Protein AF-A0A0A2KUN8-F1 (afdb_monomer_lite)

pLDDT: mean 85.99, std 13.1, range [34.59, 96.88]

Foldseek 3Di:
DDDDDDDPDDPVVVVVDDDDDLVCQLVVCVVPDPLCPDDCVSPGNDPDDPPDDDDDDPVVCVQQVHDPVRHDDDDDWDWDQDPQRKIWIFDFDDDPNHTGTHTRHIDHPDD

Structure (mmCIF, N/CA/C/O backbone):
data_AF-A0A0A2KUN8-F1
#
_entry.id   AF-A0A0A2KUN8-F1
#
loop_
_atom_site.group_PDB
_atom_site.id
_atom_site.type_symbol
_atom_site.label_atom_id
_atom_site.label_alt_id
_atom_site.label_comp_id
_atom_site.label_asym_id
_atom_site.label_entity_id
_atom_site.label_seq_id
_atom_site.pdbx_PDB_ins_code
_atom_site.Cartn_x
_atom_site.Cartn_y
_atom_site.Cartn_z
_atom_site.occupancy
_atom_site.B_iso_or_equiv
_atom_site.auth_seq_id
_atom_site.auth_comp_id
_atom_site.auth_asym_id
_atom_site.auth_atom_id
_atom_site.pdbx_PDB_model_num
ATOM 1 N N . MET A 1 1 ? -25.508 12.271 16.872 1.00 34.59 1 MET A N 1
ATOM 2 C CA . MET A 1 1 ? -25.421 12.906 15.539 1.00 34.59 1 MET A CA 1
ATOM 3 C C . MET A 1 1 ? -24.820 14.304 15.698 1.00 34.59 1 MET A C 1
ATOM 5 O O . MET A 1 1 ? -25.551 15.251 15.966 1.00 34.59 1 MET A O 1
ATOM 9 N N . ASN A 1 2 ? -23.489 14.436 15.653 1.00 35.72 2 ASN A N 1
ATOM 10 C CA . ASN A 1 2 ? -22.836 15.746 15.775 1.00 35.72 2 ASN A CA 1
ATOM 11 C C . ASN A 1 2 ? -22.889 16.488 14.433 1.00 35.72 2 ASN A C 1
ATOM 13 O O . ASN A 1 2 ? -22.488 15.972 13.398 1.00 35.72 2 ASN A O 1
ATOM 17 N N . LYS A 1 3 ? -23.429 17.706 14.481 1.00 45.00 3 LYS A N 1
ATOM 18 C CA . LYS A 1 3 ? -23.993 18.478 13.365 1.00 45.00 3 LYS A CA 1
ATOM 19 C C . LYS A 1 3 ? -22.977 19.382 12.637 1.00 45.00 3 LYS A C 1
ATOM 21 O O . LYS A 1 3 ? -23.387 20.351 12.009 1.00 45.00 3 LYS A O 1
ATOM 26 N N . TYR A 1 4 ? -21.666 19.130 12.729 1.00 50.56 4 TYR A N 1
ATOM 27 C CA . TYR A 1 4 ? -20.659 20.105 12.273 1.00 50.56 4 TYR A CA 1
ATOM 28 C C . TYR A 1 4 ? -19.351 19.482 11.767 1.00 50.56 4 TYR A C 1
ATOM 30 O O . TYR A 1 4 ? -18.301 19.677 12.367 1.00 50.56 4 TYR A O 1
ATOM 38 N N . ILE A 1 5 ? -19.383 18.793 10.626 1.00 50.97 5 ILE A N 1
ATOM 39 C CA . ILE A 1 5 ? -18.200 18.704 9.758 1.00 50.97 5 ILE A CA 1
ATOM 40 C C . ILE A 1 5 ? -18.677 18.991 8.333 1.00 50.97 5 ILE A C 1
ATOM 42 O O . ILE A 1 5 ? -19.307 18.153 7.697 1.00 50.97 5 ILE A O 1
ATOM 46 N N . LYS A 1 6 ? -18.452 20.220 7.853 1.00 50.31 6 LYS A N 1
ATOM 47 C CA . LYS A 1 6 ? -18.698 20.577 6.451 1.00 50.31 6 LYS A CA 1
ATOM 48 C C . LYS A 1 6 ? -17.469 20.182 5.636 1.00 50.31 6 LYS A C 1
ATOM 50 O O . LYS A 1 6 ? -16.498 20.933 5.589 1.00 50.31 6 LYS A O 1
ATOM 55 N N . PHE A 1 7 ? -17.513 19.009 5.013 1.00 59.66 7 PHE A N 1
ATOM 56 C CA . PHE A 1 7 ? -16.543 18.625 3.992 1.00 59.66 7 PHE A CA 1
ATOM 57 C C . PHE A 1 7 ? -16.877 19.358 2.686 1.00 59.66 7 PHE A C 1
ATOM 59 O O . PHE A 1 7 ? -17.954 19.168 2.128 1.00 59.66 7 PHE A O 1
ATOM 66 N N . HIS A 1 8 ? -15.969 20.207 2.200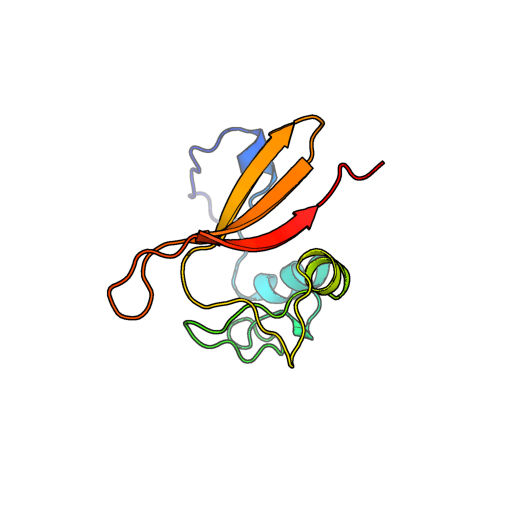 1.00 65.25 8 HIS A N 1
ATOM 67 C CA . HIS A 1 8 ? -16.046 20.781 0.850 1.00 65.25 8 HIS A CA 1
ATOM 68 C C . HIS A 1 8 ? -15.422 19.795 -0.143 1.00 65.25 8 HIS A C 1
ATOM 70 O O . HIS A 1 8 ? -14.389 20.076 -0.741 1.00 65.25 8 HIS A O 1
ATOM 76 N N . ASN A 1 9 ? -16.020 18.611 -0.250 1.00 62.34 9 ASN A N 1
ATOM 77 C CA . ASN A 1 9 ? -15.601 17.586 -1.194 1.00 62.34 9 ASN A CA 1
ATOM 78 C C . ASN A 1 9 ? -16.611 17.519 -2.338 1.00 62.34 9 ASN A C 1
ATOM 80 O O . ASN A 1 9 ? -17.807 17.722 -2.123 1.00 62.34 9 ASN A O 1
ATOM 84 N N . ASP A 1 10 ? -16.127 17.228 -3.542 1.00 82.06 10 ASP A N 1
ATOM 85 C CA . ASP A 1 10 ? -16.985 16.843 -4.662 1.00 82.06 10 ASP A CA 1
ATOM 86 C C . ASP A 1 10 ? -17.934 15.694 -4.237 1.00 82.06 10 ASP A C 1
ATOM 88 O O . ASP A 1 10 ? -17.506 14.835 -3.452 1.00 82.06 10 ASP A O 1
ATOM 92 N N . PRO A 1 11 ? -19.195 15.650 -4.715 1.00 75.75 11 PRO A N 1
ATOM 93 C CA . PRO A 1 11 ? -20.176 14.646 -4.301 1.00 75.75 11 PRO A CA 1
ATOM 94 C C . PRO A 1 11 ? -19.673 13.199 -4.376 1.00 75.75 11 PRO A C 1
ATOM 96 O O . PRO A 1 11 ? -19.889 12.443 -3.432 1.00 75.75 11 PRO A O 1
ATOM 99 N N . HIS A 1 12 ? -18.902 12.831 -5.406 1.00 79.00 12 HIS A N 1
ATOM 100 C CA . HIS A 1 12 ? -18.368 11.471 -5.544 1.00 79.00 12 HIS A CA 1
ATOM 101 C C . HIS A 1 12 ? -17.309 11.123 -4.496 1.00 79.00 12 HIS A C 1
ATOM 103 O O . HIS A 1 12 ? -17.071 9.951 -4.202 1.00 79.00 12 HIS A O 1
ATOM 109 N N . THR A 1 13 ? -16.627 12.132 -3.954 1.00 80.31 13 THR A N 1
ATOM 110 C CA . THR A 1 13 ? -15.669 11.959 -2.857 1.00 80.31 13 THR A CA 1
ATOM 111 C C . THR A 1 13 ? -16.387 11.959 -1.512 1.00 80.31 13 THR A C 1
ATOM 113 O O . THR A 1 13 ? -16.032 11.178 -0.633 1.00 80.31 13 THR A O 1
ATOM 116 N N . ALA A 1 14 ? -17.414 12.799 -1.350 1.00 79.19 14 ALA A N 1
ATOM 117 C CA . ALA A 1 14 ? -18.226 12.845 -0.137 1.00 79.19 14 ALA A CA 1
ATOM 118 C C . ALA A 1 14 ? -18.933 11.506 0.136 1.00 79.19 14 ALA A C 1
ATOM 120 O O . ALA A 1 14 ? -18.993 11.083 1.285 1.00 79.19 14 ALA A O 1
ATOM 121 N N . GLU A 1 15 ? -19.386 10.812 -0.912 1.00 84.69 15 GLU A N 1
ATOM 122 C CA . GLU A 1 15 ? -19.996 9.477 -0.826 1.00 84.69 15 GLU A CA 1
ATOM 123 C C . GLU A 1 15 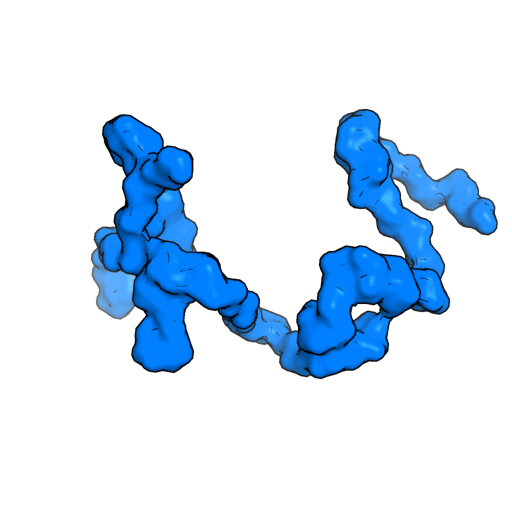? -19.050 8.385 -0.294 1.00 84.69 15 GLU A C 1
ATOM 125 O O . GLU A 1 15 ? -19.521 7.363 0.191 1.00 84.69 15 GLU A O 1
ATOM 130 N N . LYS A 1 16 ? -17.726 8.584 -0.367 1.00 85.06 16 LYS A N 1
ATOM 131 C CA . LYS A 1 16 ? -16.712 7.583 0.021 1.00 85.06 16 LYS A CA 1
ATOM 132 C C . LYS A 1 16 ? -16.086 7.839 1.393 1.00 85.06 16 LYS A C 1
ATOM 134 O O . LYS A 1 16 ? -15.156 7.134 1.778 1.00 85.06 16 LYS A O 1
ATOM 139 N N . ILE A 1 17 ? -16.521 8.882 2.102 1.00 88.00 17 ILE A N 1
ATOM 140 C CA . ILE A 1 17 ? -15.951 9.271 3.395 1.00 88.00 17 ILE A CA 1
ATOM 141 C C . ILE A 1 17 ? -16.922 8.910 4.509 1.00 88.00 17 ILE A C 1
ATOM 143 O O . ILE A 1 17 ? -18.020 9.454 4.598 1.00 88.00 17 ILE A O 1
ATOM 147 N N . GLU A 1 18 ? -16.457 8.064 5.420 1.00 88.50 18 GLU A N 1
ATOM 148 C CA . GLU A 1 18 ? -17.177 7.708 6.635 1.00 88.50 18 GLU A CA 1
ATOM 149 C C . GLU A 1 18 ? -16.593 8.454 7.842 1.00 88.50 18 GLU A C 1
ATOM 151 O O . GLU A 1 18 ? -15.380 8.475 8.069 1.00 88.50 18 GLU A O 1
ATOM 156 N N . VAL A 1 19 ? -17.462 9.091 8.630 1.00 89.00 19 VAL A N 1
ATOM 157 C CA . VAL A 1 19 ? -17.081 9.778 9.870 1.00 89.00 19 VAL A CA 1
ATOM 158 C C . VAL A 1 19 ? -17.599 8.966 11.045 1.00 89.00 19 VAL A C 1
ATOM 160 O O . VAL A 1 19 ? -18.792 8.983 11.338 1.00 89.00 19 VAL A O 1
ATOM 163 N N . LEU A 1 20 ? -16.680 8.293 11.729 1.00 90.94 20 LEU A N 1
ATOM 164 C CA . LEU A 1 20 ? -16.986 7.360 12.809 1.00 90.94 20 LEU A CA 1
ATOM 165 C C . LEU A 1 20 ? -16.632 7.955 14.170 1.00 90.94 20 LEU A C 1
ATOM 167 O O . LEU A 1 20 ? -15.657 8.702 14.309 1.00 90.94 20 LEU A O 1
ATOM 171 N N . ILE A 1 21 ? -17.385 7.579 15.203 1.00 90.88 21 ILE A N 1
ATOM 172 C CA . ILE A 1 21 ? -16.942 7.784 16.588 1.00 90.88 21 ILE A CA 1
ATOM 173 C C . ILE A 1 21 ? -16.060 6.616 17.043 1.00 90.88 21 ILE A C 1
ATOM 175 O O . ILE A 1 21 ? -16.136 5.514 16.514 1.00 90.88 21 ILE A O 1
ATOM 179 N N . GLY A 1 22 ? -15.215 6.839 18.056 1.00 91.12 22 GLY A N 1
ATOM 180 C CA . GLY A 1 22 ? -14.201 5.867 18.500 1.00 91.12 22 GLY A CA 1
ATOM 181 C C . GLY A 1 22 ? -14.669 4.402 18.636 1.00 91.12 22 GLY A C 1
ATOM 182 O O . GLY A 1 22 ? -13.957 3.524 18.152 1.00 91.12 22 GLY A O 1
ATOM 183 N N . PRO A 1 23 ? -15.838 4.110 19.245 1.00 92.88 23 PRO A N 1
ATOM 184 C CA . PRO A 1 23 ? -16.357 2.742 19.364 1.00 92.88 23 PRO A CA 1
ATOM 185 C C . PRO A 1 23 ? -16.719 2.059 18.035 1.00 92.88 23 PRO A C 1
ATOM 187 O O . PRO A 1 23 ? -16.723 0.833 17.974 1.00 92.88 23 PRO A O 1
ATOM 190 N N . GLU A 1 24 ? -17.018 2.831 16.990 1.00 94.88 24 GLU A N 1
ATOM 191 C CA . GLU A 1 24 ? -17.437 2.333 15.672 1.00 94.88 24 GLU A CA 1
ATOM 192 C C . GLU A 1 24 ? -16.238 2.015 14.766 1.00 94.88 24 GLU A C 1
ATOM 194 O O . GLU A 1 24 ? -16.358 1.206 13.855 1.00 94.88 24 GLU A O 1
ATOM 199 N N . VAL A 1 25 ? -15.055 2.576 15.053 1.00 94.94 25 VAL A N 1
ATOM 200 C CA . VAL A 1 25 ? -13.867 2.473 14.184 1.00 94.94 25 VAL A CA 1
ATOM 201 C C . VAL A 1 25 ? -13.478 1.026 13.874 1.00 94.94 25 VAL A C 1
ATOM 203 O O . VAL A 1 25 ? -13.344 0.669 12.710 1.00 94.94 25 VAL A O 1
ATOM 206 N N . LEU A 1 26 ? -13.265 0.182 14.890 1.00 95.81 26 LEU A N 1
ATOM 207 C CA . LEU A 1 26 ? -12.816 -1.197 14.657 1.00 95.81 26 LEU A CA 1
ATOM 208 C C . LEU A 1 26 ? -13.884 -2.063 13.955 1.00 95.81 26 LEU A C 1
ATOM 210 O O . LEU A 1 26 ? -13.510 -2.758 13.010 1.00 95.81 26 LEU A O 1
ATOM 214 N N . PRO A 1 27 ? -15.168 -2.060 14.377 1.00 96.44 27 PRO A N 1
ATOM 215 C CA . PRO A 1 27 ? -16.231 -2.750 13.648 1.00 96.44 27 PRO A CA 1
ATOM 216 C C . PRO A 1 27 ? -16.271 -2.385 12.164 1.00 96.44 27 PRO A C 1
ATOM 218 O O . PRO A 1 27 ? -16.212 -3.287 11.339 1.00 96.44 27 PRO A O 1
ATOM 221 N N . THR A 1 28 ? -16.256 -1.092 11.836 1.00 96.06 28 THR A N 1
ATOM 222 C CA . THR A 1 28 ? -16.307 -0.631 10.446 1.00 96.06 28 THR A CA 1
ATOM 223 C C . THR A 1 28 ? -15.054 -1.009 9.660 1.00 96.06 28 THR A C 1
ATOM 225 O O . THR A 1 28 ? -15.154 -1.487 8.538 1.00 96.06 28 THR A O 1
ATOM 228 N N . LEU A 1 29 ? -13.852 -0.879 10.239 1.00 96.44 29 LEU A N 1
ATOM 229 C CA . LEU A 1 29 ? -12.626 -1.302 9.547 1.00 96.44 29 LEU A CA 1
ATOM 230 C C . LEU A 1 29 ? -12.646 -2.795 9.190 1.00 96.44 29 LEU A C 1
ATOM 232 O O . LEU A 1 29 ? -12.158 -3.162 8.127 1.00 96.44 29 LEU A O 1
ATOM 236 N N . ARG A 1 30 ? -13.232 -3.646 10.041 1.00 96.88 30 ARG A N 1
ATOM 237 C CA . ARG A 1 30 ? -13.347 -5.093 9.795 1.00 96.88 30 ARG A CA 1
ATOM 238 C C . ARG A 1 30 ? -14.319 -5.464 8.675 1.00 96.88 30 ARG A C 1
ATOM 240 O O . ARG A 1 30 ? -14.294 -6.608 8.236 1.00 96.88 30 ARG A O 1
ATOM 247 N N . GLU A 1 31 ? -15.157 -4.538 8.216 1.00 96.31 31 GLU A N 1
ATOM 248 C CA . GLU A 1 31 ? -16.013 -4.756 7.043 1.00 96.31 31 GLU A CA 1
ATOM 249 C C . GLU A 1 31 ? -15.205 -4.719 5.736 1.00 96.31 31 GLU A C 1
ATOM 251 O O . GLU A 1 31 ? -15.615 -5.319 4.745 1.00 96.31 31 GLU A O 1
ATOM 256 N N . TYR A 1 32 ? -14.041 -4.057 5.746 1.00 95.00 32 TYR A N 1
ATOM 257 C CA . TYR A 1 32 ? -13.247 -3.786 4.544 1.00 95.00 32 TYR A CA 1
ATOM 258 C C . TYR A 1 32 ? -11.797 -4.282 4.615 1.00 95.00 32 TYR A C 1
ATOM 260 O O . TYR A 1 32 ? -11.146 -4.411 3.580 1.00 95.00 32 TYR A O 1
ATOM 268 N N . VAL A 1 33 ? -11.262 -4.517 5.816 1.00 94.38 33 VAL A N 1
ATOM 269 C CA . VAL A 1 33 ? -9.852 -4.848 6.050 1.00 94.38 33 VAL A CA 1
ATOM 270 C C . VAL A 1 33 ? -9.751 -6.023 7.015 1.00 94.38 33 VAL A C 1
ATOM 272 O O . VAL A 1 33 ? -10.330 -6.002 8.102 1.00 94.38 33 VAL A O 1
ATOM 275 N N . ASP A 1 34 ? -8.952 -7.026 6.654 1.00 94.75 34 ASP A N 1
ATOM 276 C CA . ASP A 1 34 ? -8.672 -8.150 7.544 1.00 94.75 34 ASP A CA 1
ATOM 277 C C . ASP A 1 34 ? -8.022 -7.690 8.857 1.00 94.75 34 ASP A C 1
ATOM 279 O O . ASP A 1 34 ? -7.127 -6.845 8.878 1.00 94.75 34 ASP A O 1
ATOM 283 N N . ASP A 1 35 ? -8.416 -8.307 9.974 1.00 95.19 35 ASP A N 1
ATOM 284 C CA . ASP A 1 35 ? -7.969 -7.937 11.329 1.00 95.19 35 ASP A CA 1
ATOM 285 C C . ASP A 1 35 ? -6.435 -7.953 11.498 1.00 95.19 35 ASP A C 1
ATOM 287 O O . ASP A 1 35 ? -5.878 -7.192 12.295 1.00 95.19 35 ASP A O 1
ATOM 291 N N . VAL A 1 36 ? -5.748 -8.802 10.721 1.00 95.00 36 VAL A N 1
ATOM 292 C CA . VAL A 1 36 ? -4.279 -8.907 10.674 1.00 95.00 36 VAL A CA 1
ATOM 293 C C . VAL A 1 36 ? -3.606 -7.678 10.062 1.00 95.00 36 VAL A C 1
ATOM 295 O O . VAL A 1 36 ? -2.482 -7.365 10.440 1.00 95.00 36 VAL A O 1
ATOM 298 N N . ASN A 1 37 ? -4.320 -6.949 9.202 1.00 94.94 37 ASN A N 1
ATOM 299 C CA . ASN A 1 37 ? -3.853 -5.765 8.483 1.00 94.94 37 ASN A CA 1
ATOM 300 C C . ASN A 1 37 ? -4.280 -4.448 9.165 1.00 94.94 37 ASN A C 1
ATOM 302 O O . ASN A 1 37 ? -3.896 -3.363 8.732 1.00 94.94 37 ASN A O 1
ATOM 306 N N . ILE A 1 38 ? -5.045 -4.513 10.264 1.00 95.88 38 ILE A N 1
ATOM 307 C CA . ILE A 1 38 ? -5.474 -3.336 11.035 1.00 95.88 38 ILE A CA 1
ATOM 308 C C . ILE A 1 38 ? -4.454 -3.028 12.149 1.00 95.88 38 ILE A C 1
ATOM 310 O O . ILE A 1 38 ? -4.185 -3.894 12.984 1.00 95.88 38 ILE A O 1
ATOM 314 N N . PRO A 1 39 ? -3.922 -1.792 12.254 1.00 95.19 39 PRO A N 1
ATOM 315 C CA . PRO A 1 39 ? -2.998 -1.402 13.321 1.00 95.19 39 PRO A CA 1
ATOM 316 C C . PRO A 1 39 ? -3.519 -1.617 14.750 1.00 95.19 39 PRO A C 1
ATOM 318 O O . PRO A 1 39 ? -4.668 -1.294 15.064 1.00 95.19 39 PRO A O 1
ATOM 321 N N . VAL A 1 40 ? -2.633 -2.012 15.673 1.00 95.88 40 VAL A N 1
ATOM 322 C CA . VAL A 1 40 ? -2.958 -2.190 17.109 1.00 95.88 40 VAL A CA 1
ATOM 323 C C . VAL A 1 40 ? -3.549 -0.943 17.780 1.00 95.88 40 VAL A C 1
ATOM 325 O O . VAL A 1 40 ? -4.359 -1.058 18.702 1.00 95.88 40 VAL A O 1
ATOM 328 N N . LYS A 1 41 ? -3.212 0.265 17.302 1.00 93.69 41 LYS A N 1
ATOM 329 C CA . LYS A 1 41 ? -3.802 1.526 17.798 1.00 93.69 41 LYS A CA 1
ATOM 330 C C . LYS A 1 41 ? -5.316 1.606 17.564 1.00 93.69 41 LYS A C 1
ATOM 332 O O . LYS A 1 41 ? -6.013 2.274 18.320 1.00 93.69 41 LYS A O 1
ATOM 337 N N . PHE A 1 42 ? -5.811 0.891 16.556 1.00 94.75 42 PHE A N 1
ATOM 338 C CA . PHE A 1 42 ? -7.230 0.721 16.256 1.00 94.75 42 PHE A CA 1
ATOM 339 C C . PHE A 1 42 ? -7.775 -0.615 16.776 1.00 94.75 42 PHE A C 1
ATOM 341 O O . PHE A 1 42 ? -8.859 -1.016 16.382 1.00 94.75 42 PHE A O 1
ATOM 348 N N . ARG A 1 43 ? -7.047 -1.293 17.679 1.00 93.81 43 ARG A N 1
ATOM 349 C CA . ARG A 1 43 ? -7.399 -2.599 18.269 1.00 93.81 43 ARG A CA 1
ATOM 350 C C . ARG A 1 43 ? -7.382 -3.789 17.290 1.00 93.81 43 ARG A C 1
ATOM 352 O O . ARG A 1 43 ? -7.950 -4.827 17.617 1.00 93.81 43 ARG A O 1
ATOM 359 N N . GLY A 1 44 ? -6.710 -3.656 16.143 1.00 95.56 44 GLY A N 1
ATOM 360 C CA . GLY A 1 44 ? -6.365 -4.783 15.264 1.00 95.56 44 GLY A CA 1
ATOM 361 C C . GLY A 1 44 ? -5.086 -5.509 15.702 1.00 95.56 44 GLY A C 1
ATOM 362 O O . GLY A 1 44 ? -4.662 -5.378 16.855 1.00 95.56 44 GLY A O 1
ATOM 363 N N . ARG A 1 45 ? -4.452 -6.263 14.791 1.00 96.31 45 ARG A N 1
ATOM 364 C CA . ARG A 1 45 ? -3.260 -7.089 15.090 1.00 96.31 45 ARG A CA 1
ATOM 365 C C . ARG A 1 45 ? -1.961 -6.632 14.421 1.00 96.31 45 ARG A C 1
ATOM 367 O O . ARG A 1 45 ? -0.904 -7.151 14.777 1.00 96.31 45 ARG A O 1
ATOM 374 N N . LEU A 1 46 ? -2.001 -5.661 13.510 1.00 95.38 46 LEU A N 1
ATOM 375 C CA . LEU A 1 46 ? -0.806 -5.174 12.821 1.00 95.38 46 LEU A CA 1
ATOM 376 C C . LEU A 1 46 ? 0.059 -4.321 13.759 1.00 95.38 46 LEU A C 1
ATOM 378 O O . LEU A 1 46 ? -0.348 -3.244 14.214 1.00 95.38 46 LEU A O 1
ATOM 382 N N . GLN A 1 47 ? 1.287 -4.773 14.007 1.00 95.25 47 GLN A N 1
ATOM 383 C CA . GLN A 1 47 ? 2.293 -4.040 14.780 1.00 95.25 47 GLN A CA 1
ATOM 384 C C . GLN A 1 47 ? 2.990 -2.983 13.917 1.00 95.25 47 GLN A C 1
ATOM 386 O O . GLN A 1 47 ? 4.158 -3.107 13.569 1.00 95.25 47 GLN A O 1
ATOM 391 N N . PHE A 1 48 ? 2.254 -1.937 13.553 1.00 92.25 48 PHE A N 1
ATOM 392 C CA . PHE A 1 48 ? 2.760 -0.867 12.698 1.00 92.25 48 PHE A CA 1
ATOM 393 C C . PHE A 1 48 ? 3.832 -0.008 13.390 1.00 92.25 48 PHE A C 1
ATOM 395 O O . PHE A 1 48 ? 3.648 0.443 14.524 1.00 92.25 48 PHE A O 1
ATOM 402 N N . THR A 1 49 ? 4.900 0.318 12.659 1.00 91.56 49 THR A N 1
ATOM 403 C CA . THR A 1 49 ? 5.890 1.334 13.038 1.00 91.56 49 THR A CA 1
ATOM 404 C C . THR A 1 49 ? 6.070 2.354 11.914 1.00 91.56 49 THR A C 1
ATOM 406 O O . THR A 1 49 ? 5.892 2.054 10.734 1.00 91.56 49 THR A O 1
ATOM 409 N N . ASN A 1 50 ? 6.407 3.598 12.266 1.00 88.44 50 ASN A N 1
ATOM 410 C CA . ASN A 1 50 ? 6.643 4.640 11.266 1.00 88.44 50 ASN A CA 1
ATOM 411 C C . ASN A 1 50 ? 7.810 4.244 10.350 1.00 88.44 50 ASN A C 1
ATOM 413 O O . ASN A 1 50 ? 8.887 3.908 10.837 1.00 88.44 50 ASN A O 1
ATOM 417 N N . GLY A 1 51 ? 7.599 4.322 9.036 1.00 84.06 51 GLY A N 1
ATOM 418 C CA . GLY A 1 51 ? 8.595 3.916 8.041 1.00 84.06 51 GLY A CA 1
ATOM 419 C C . GLY A 1 51 ? 8.657 2.408 7.777 1.00 84.06 51 GLY A C 1
ATOM 420 O O . GLY A 1 51 ? 9.511 1.982 7.005 1.00 84.06 51 GLY A O 1
ATOM 421 N N . MET A 1 52 ? 7.768 1.609 8.381 1.00 87.06 52 MET A N 1
ATOM 422 C CA . MET A 1 52 ? 7.570 0.207 8.007 1.00 87.06 52 MET A CA 1
ATOM 423 C C . MET A 1 52 ? 7.200 0.116 6.522 1.00 87.06 52 MET A C 1
ATOM 425 O O . MET A 1 52 ? 6.303 0.825 6.061 1.00 87.06 52 MET A O 1
ATOM 429 N N . LEU A 1 53 ? 7.908 -0.740 5.781 1.00 83.62 53 LEU A N 1
ATOM 430 C CA . LEU A 1 53 ? 7.558 -1.039 4.395 1.00 83.62 53 LEU A CA 1
ATOM 431 C C . LEU A 1 53 ? 6.226 -1.802 4.354 1.00 83.62 53 LEU A C 1
ATOM 433 O O . LEU A 1 53 ? 5.964 -2.589 5.266 1.00 83.62 53 LEU A O 1
ATOM 437 N N . PRO A 1 54 ? 5.383 -1.568 3.335 1.00 83.00 54 PRO A N 1
ATOM 438 C CA . PRO A 1 54 ? 4.153 -2.328 3.181 1.00 83.00 54 PRO A CA 1
ATOM 439 C C . PRO A 1 54 ? 4.471 -3.808 2.962 1.00 83.00 54 PRO A C 1
ATOM 441 O O . PRO A 1 54 ? 5.421 -4.141 2.251 1.00 83.00 54 PRO A O 1
ATOM 444 N N . ASP A 1 55 ? 3.649 -4.671 3.550 1.00 86.62 55 ASP A N 1
ATOM 445 C CA . ASP A 1 55 ? 3.564 -6.067 3.140 1.00 86.62 55 ASP A CA 1
ATOM 446 C C . ASP A 1 55 ? 2.729 -6.116 1.856 1.00 86.62 55 ASP A C 1
ATOM 448 O O . ASP A 1 55 ? 1.588 -5.646 1.835 1.00 86.62 55 ASP A O 1
ATOM 452 N N . LEU A 1 56 ? 3.344 -6.550 0.760 1.00 88.38 56 LEU A N 1
ATOM 453 C CA . LEU A 1 56 ? 2.712 -6.570 -0.558 1.00 88.38 56 LEU A CA 1
ATOM 454 C C . LEU A 1 56 ? 1.973 -7.894 -0.724 1.00 88.38 56 LEU A C 1
ATOM 456 O O . LEU A 1 56 ? 2.490 -8.930 -0.320 1.00 88.38 56 LEU A O 1
ATOM 460 N N . ASP A 1 57 ? 0.801 -7.892 -1.351 1.00 88.81 57 ASP A N 1
ATOM 461 C CA . ASP A 1 57 ? 0.138 -9.149 -1.692 1.00 88.81 57 ASP A CA 1
ATOM 462 C C . ASP A 1 57 ? 0.933 -9.937 -2.748 1.00 88.81 57 ASP A C 1
ATOM 464 O O . ASP A 1 57 ? 1.741 -9.377 -3.497 1.00 88.81 57 ASP A O 1
ATOM 468 N N . ASP A 1 58 ? 0.680 -11.243 -2.820 1.00 89.94 58 ASP A N 1
ATOM 469 C CA . ASP A 1 58 ? 1.410 -12.171 -3.690 1.00 89.94 58 ASP A CA 1
ATOM 470 C C . ASP A 1 58 ? 1.380 -11.758 -5.171 1.00 89.94 58 ASP A C 1
ATOM 472 O O . ASP A 1 58 ? 2.361 -11.953 -5.892 1.00 89.94 58 ASP A O 1
ATOM 476 N N . ILE A 1 59 ? 0.277 -11.160 -5.638 1.00 90.38 59 ILE A N 1
ATOM 477 C CA . ILE A 1 59 ? 0.137 -10.734 -7.034 1.00 90.38 59 ILE A CA 1
ATOM 478 C C . ILE A 1 59 ? 1.053 -9.539 -7.283 1.00 90.38 59 ILE A C 1
ATOM 480 O O . ILE A 1 59 ? 1.814 -9.535 -8.249 1.00 90.38 59 ILE A O 1
ATOM 484 N N . VAL A 1 60 ? 1.032 -8.534 -6.407 1.00 89.88 60 VAL A N 1
ATOM 485 C CA . VAL A 1 60 ? 1.921 -7.371 -6.532 1.00 89.88 60 VAL A CA 1
ATOM 486 C C . VAL A 1 60 ? 3.391 -7.779 -6.416 1.00 89.88 60 VAL A C 1
ATOM 488 O O . VAL A 1 60 ? 4.212 -7.301 -7.202 1.00 89.88 60 VAL A O 1
ATOM 491 N N . GLN A 1 61 ? 3.726 -8.690 -5.499 1.00 91.25 61 GLN A N 1
ATOM 492 C CA . GLN A 1 61 ? 5.068 -9.270 -5.378 1.00 91.25 61 GLN A CA 1
ATOM 493 C C . GLN A 1 61 ? 5.522 -9.914 -6.694 1.00 91.25 61 GLN A C 1
ATOM 495 O O . GLN A 1 61 ? 6.577 -9.562 -7.229 1.00 91.25 61 GLN A O 1
ATOM 500 N N . GLN A 1 62 ? 4.686 -10.776 -7.276 1.00 89.88 62 GLN A N 1
ATOM 501 C CA . GLN A 1 62 ? 4.973 -11.435 -8.548 1.00 89.88 62 GLN A CA 1
ATOM 502 C C . GLN A 1 62 ? 5.164 -10.428 -9.688 1.00 89.88 62 GLN A C 1
ATOM 504 O O . GLN A 1 62 ? 6.123 -10.526 -10.450 1.00 89.88 62 GLN A O 1
ATOM 509 N N . LEU A 1 63 ? 4.277 -9.438 -9.792 1.00 90.56 63 LEU A N 1
ATOM 510 C CA . LEU A 1 63 ? 4.337 -8.416 -10.835 1.00 90.56 63 LEU A CA 1
ATOM 511 C C . LEU A 1 63 ? 5.586 -7.546 -10.750 1.00 90.56 63 LEU A C 1
ATOM 513 O O . LEU A 1 63 ? 6.110 -7.113 -11.776 1.00 90.56 63 LEU A O 1
ATOM 517 N N . LEU A 1 64 ? 6.055 -7.277 -9.535 1.00 90.19 64 LEU A N 1
ATOM 518 C CA . LEU A 1 64 ? 7.245 -6.472 -9.296 1.00 90.19 64 LEU A CA 1
ATOM 519 C C . LEU A 1 64 ? 8.533 -7.300 -9.249 1.00 90.19 64 LEU A C 1
ATO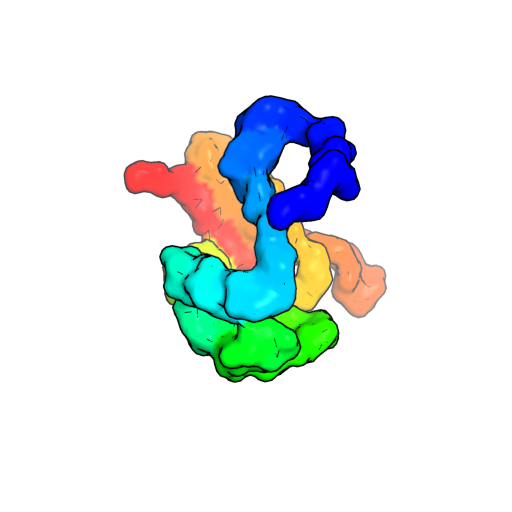M 521 O O . LEU A 1 64 ? 9.597 -6.719 -9.043 1.00 90.19 64 LEU A O 1
ATOM 525 N N . ASN A 1 65 ? 8.450 -8.621 -9.453 1.00 85.88 65 ASN A N 1
ATOM 526 C CA . ASN A 1 65 ? 9.548 -9.565 -9.234 1.00 85.88 65 ASN A CA 1
ATOM 527 C C . ASN A 1 65 ? 10.224 -9.340 -7.870 1.00 85.88 65 ASN A C 1
ATOM 529 O O . ASN A 1 65 ? 11.451 -9.288 -7.780 1.00 85.88 65 ASN A O 1
ATOM 533 N N . SER A 1 66 ? 9.414 -9.133 -6.831 1.00 85.56 66 SER A N 1
ATOM 534 C CA . SER A 1 66 ? 9.877 -8.860 -5.476 1.00 85.56 66 SER A CA 1
ATOM 535 C C . SER A 1 66 ? 9.390 -9.938 -4.523 1.00 85.56 66 SER A C 1
ATOM 537 O O . SER A 1 66 ? 8.240 -10.351 -4.598 1.00 85.56 66 SER A O 1
ATOM 539 N N . ASP A 1 67 ? 10.259 -10.364 -3.613 1.00 81.88 67 ASP A N 1
ATOM 540 C CA . ASP A 1 67 ? 9.926 -11.248 -2.498 1.00 81.88 67 ASP A CA 1
ATOM 541 C C . ASP A 1 67 ? 10.762 -10.886 -1.253 1.00 81.88 67 ASP A C 1
ATOM 543 O O . ASP A 1 67 ? 11.501 -9.897 -1.230 1.00 81.88 67 ASP A O 1
ATOM 547 N N . SER A 1 68 ? 10.680 -11.700 -0.197 1.00 74.81 68 SER A N 1
ATOM 548 C CA . SER A 1 68 ? 11.476 -11.489 1.024 1.00 74.81 68 SER A CA 1
ATOM 549 C C . SER A 1 68 ? 12.996 -11.569 0.800 1.00 74.81 68 SER A C 1
ATOM 551 O O . SER A 1 68 ? 13.755 -10.976 1.566 1.00 74.81 68 SER A O 1
ATOM 553 N N . ALA A 1 69 ? 13.462 -12.292 -0.224 1.00 78.06 69 ALA A N 1
ATOM 554 C CA . ALA A 1 69 ? 14.877 -12.386 -0.586 1.00 78.06 69 ALA A CA 1
ATOM 555 C C . ALA A 1 69 ? 15.316 -11.256 -1.540 1.00 78.06 69 ALA A C 1
ATOM 557 O O . ALA A 1 69 ? 16.493 -10.893 -1.582 1.00 78.06 69 ALA A O 1
ATOM 558 N N . THR A 1 70 ? 14.369 -10.681 -2.275 1.00 82.44 70 THR A N 1
ATOM 559 C CA . THR A 1 70 ? 14.533 -9.634 -3.285 1.00 82.44 70 THR A CA 1
ATOM 560 C C . THR A 1 70 ? 13.552 -8.485 -3.017 1.00 82.44 70 THR A C 1
ATOM 562 O O . THR A 1 70 ? 12.613 -8.244 -3.781 1.00 82.44 70 THR A O 1
ATOM 565 N N . PRO A 1 71 ? 13.737 -7.745 -1.908 1.00 85.81 71 PRO A N 1
ATOM 566 C CA . PRO A 1 71 ? 12.844 -6.648 -1.569 1.00 85.81 71 PRO A CA 1
ATOM 567 C C . PRO A 1 71 ? 12.972 -5.508 -2.582 1.00 85.81 71 PRO A C 1
ATOM 569 O O . PRO A 1 71 ? 14.035 -5.292 -3.179 1.00 85.81 71 PRO A O 1
ATOM 572 N N . LEU A 1 72 ? 11.904 -4.720 -2.716 1.00 89.00 72 LEU A N 1
ATOM 573 C CA . LEU A 1 72 ? 11.944 -3.483 -3.490 1.00 89.00 72 LEU A CA 1
ATOM 574 C C . LEU A 1 72 ? 13.091 -2.578 -3.011 1.00 89.00 72 LEU A C 1
ATOM 576 O O . LEU A 1 72 ? 13.333 -2.448 -1.805 1.00 89.00 72 LEU A O 1
ATOM 580 N N . PRO A 1 73 ? 13.809 -1.916 -3.934 1.00 89.06 73 PRO A N 1
ATOM 581 C CA . PRO A 1 73 ? 14.897 -1.043 -3.540 1.00 89.06 73 PRO A CA 1
ATOM 582 C C . PRO A 1 73 ? 14.353 0.180 -2.790 1.00 89.06 73 PRO A C 1
ATOM 584 O O . PRO A 1 73 ? 13.298 0.710 -3.138 1.00 89.06 73 PRO A O 1
ATOM 587 N N . PRO A 1 74 ? 15.096 0.697 -1.799 1.00 86.44 74 PRO A N 1
ATOM 588 C CA . PRO A 1 74 ? 14.672 1.870 -1.046 1.00 86.44 74 PRO A CA 1
ATOM 589 C C . PRO A 1 74 ? 14.647 3.118 -1.932 1.00 86.44 74 PRO A C 1
ATOM 591 O O . PRO A 1 74 ? 15.415 3.220 -2.892 1.00 86.44 74 PRO A O 1
ATOM 594 N N . GLY A 1 75 ? 13.848 4.115 -1.554 1.00 87.81 75 GLY A N 1
ATOM 595 C CA . GLY A 1 75 ? 13.733 5.397 -2.256 1.00 87.81 75 GLY A CA 1
ATOM 596 C C . GLY A 1 75 ? 12.626 5.411 -3.317 1.00 87.81 75 GLY A C 1
ATOM 597 O O . GLY A 1 75 ? 11.802 4.501 -3.348 1.00 87.81 75 GLY A O 1
ATOM 598 N N . PRO A 1 76 ? 12.568 6.453 -4.162 1.00 90.88 76 PRO A N 1
ATOM 599 C CA . PRO A 1 76 ? 11.454 6.637 -5.080 1.00 90.88 76 PRO A CA 1
ATOM 600 C C . PRO A 1 76 ? 11.447 5.580 -6.187 1.00 90.88 76 PRO A C 1
ATOM 602 O O . PRO A 1 76 ? 12.493 5.243 -6.758 1.00 90.88 76 PRO A O 1
ATOM 605 N N . LEU A 1 77 ? 10.238 5.104 -6.479 1.00 92.25 77 LEU A N 1
ATOM 606 C CA . LEU A 1 77 ? 9.910 4.250 -7.611 1.00 92.25 77 LEU A CA 1
ATOM 607 C C . LEU A 1 77 ? 8.985 5.025 -8.552 1.00 92.25 77 LEU A C 1
ATOM 609 O O . LEU A 1 77 ? 8.079 5.718 -8.090 1.00 92.25 77 LEU A O 1
ATOM 613 N N . GLU A 1 78 ? 9.205 4.900 -9.854 1.00 94.12 78 GLU A N 1
ATOM 614 C CA . GLU A 1 78 ? 8.433 5.586 -10.887 1.00 94.12 78 GLU A CA 1
ATOM 615 C C . GLU A 1 78 ? 7.905 4.591 -11.922 1.00 94.12 78 GLU A C 1
ATOM 617 O O . GLU A 1 78 ? 8.590 3.634 -12.285 1.00 94.12 78 GLU A O 1
ATOM 622 N N . TRP A 1 79 ? 6.689 4.834 -12.412 1.00 94.00 79 TRP A N 1
ATOM 623 C CA . TRP A 1 79 ? 6.115 4.112 -13.541 1.00 94.00 79 TRP A CA 1
ATOM 624 C C . TRP A 1 79 ? 6.329 4.894 -14.831 1.00 94.00 79 TRP A C 1
ATOM 626 O O . TRP A 1 79 ? 5.831 6.008 -14.967 1.00 94.00 79 TRP A O 1
ATOM 636 N N . ILE A 1 80 ? 6.986 4.276 -15.807 1.00 93.75 80 ILE A N 1
ATOM 637 C CA . ILE A 1 80 ? 7.083 4.805 -17.167 1.00 93.75 80 ILE A CA 1
ATOM 638 C C . ILE A 1 80 ? 6.124 4.041 -18.069 1.00 93.75 80 ILE A C 1
ATOM 640 O O . ILE A 1 80 ? 6.154 2.810 -18.125 1.00 93.75 80 ILE A O 1
ATOM 644 N N . GLN A 1 81 ? 5.292 4.775 -18.804 1.00 92.75 81 GLN A N 1
ATOM 645 C CA . GLN A 1 81 ? 4.433 4.199 -19.829 1.00 92.75 81 GLN A CA 1
ATOM 646 C C . GLN A 1 81 ? 5.199 4.078 -21.149 1.00 92.75 81 GLN A C 1
ATOM 648 O O . GLN A 1 81 ? 5.681 5.065 -21.703 1.00 92.75 81 GLN A O 1
ATOM 653 N N . GLY A 1 82 ? 5.322 2.850 -21.637 1.00 86.88 82 GLY A N 1
ATOM 654 C CA . GLY A 1 82 ? 5.852 2.526 -22.952 1.00 86.88 82 GLY A CA 1
ATOM 655 C C . GLY A 1 82 ? 4.751 2.394 -24.013 1.00 86.88 82 GLY A C 1
ATOM 656 O O . GLY A 1 82 ? 3.561 2.545 -23.723 1.00 86.88 82 GLY A O 1
ATOM 657 N N . PRO A 1 83 ? 5.13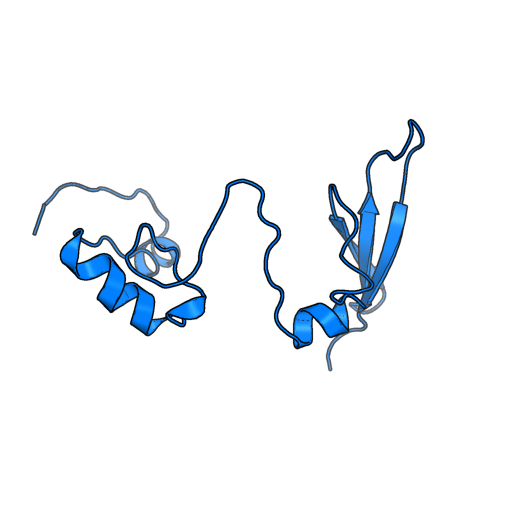8 2.098 -25.265 1.00 87.12 83 PRO A N 1
ATOM 658 C CA . PRO A 1 83 ? 4.197 1.797 -26.339 1.00 87.12 83 PRO A CA 1
ATOM 659 C C . PRO A 1 83 ? 3.293 0.606 -25.994 1.00 87.12 83 PRO A C 1
ATOM 661 O O . PRO A 1 83 ? 3.699 -0.287 -25.253 1.00 87.12 83 PRO A O 1
ATOM 664 N N . HIS A 1 84 ? 2.093 0.570 -26.582 1.00 86.56 84 HIS A N 1
ATOM 665 C CA . HIS A 1 84 ? 1.149 -0.552 -26.448 1.00 86.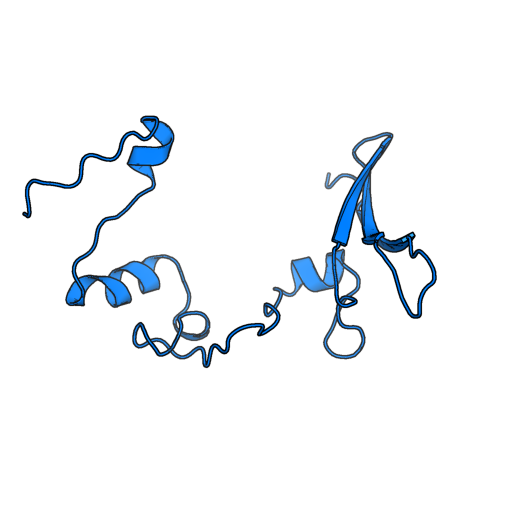56 84 HIS A CA 1
ATOM 666 C C . HIS A 1 84 ? 0.778 -0.887 -24.993 1.00 86.56 84 HIS A C 1
ATOM 668 O O . HIS A 1 84 ? 0.737 -2.047 -24.608 1.00 86.56 84 HIS A O 1
ATOM 674 N N . GLY A 1 85 ? 0.589 0.134 -24.151 1.00 85.00 85 GLY A N 1
ATOM 675 C CA . GLY A 1 85 ? 0.116 -0.057 -22.775 1.00 85.00 85 GLY A CA 1
ATOM 676 C C . GLY A 1 85 ? 1.148 -0.634 -21.800 1.00 85.00 85 GLY A C 1
ATOM 677 O O . GLY A 1 85 ? 0.880 -0.642 -20.598 1.00 85.00 85 GLY A O 1
ATOM 678 N N . ARG A 1 86 ? 2.336 -1.036 -22.276 1.00 90.69 86 ARG A N 1
ATOM 679 C CA . ARG A 1 86 ? 3.435 -1.542 -21.443 1.00 90.69 86 ARG A CA 1
ATOM 680 C C . ARG A 1 86 ? 3.817 -0.523 -20.370 1.00 90.69 86 ARG A C 1
ATOM 682 O O . ARG A 1 86 ? 3.937 0.670 -20.649 1.00 90.69 86 ARG A O 1
ATOM 689 N N . ARG A 1 87 ? 4.065 -0.988 -19.146 1.00 93.56 87 ARG A N 1
ATOM 690 C CA . ARG A 1 87 ? 4.524 -0.164 -18.020 1.00 93.56 87 ARG A CA 1
ATOM 691 C C . ARG A 1 87 ? 5.823 -0.706 -17.453 1.00 93.56 87 ARG A C 1
ATOM 693 O O . ARG A 1 87 ? 5.938 -1.895 -17.192 1.00 93.56 87 ARG A O 1
ATOM 700 N N . THR A 1 88 ? 6.778 0.176 -17.205 1.00 94.19 88 THR A N 1
ATOM 701 C CA . THR A 1 88 ? 8.059 -0.172 -16.586 1.00 94.19 88 THR A CA 1
ATOM 702 C C . THR A 1 88 ? 8.161 0.502 -15.227 1.00 94.19 88 THR A C 1
ATOM 704 O O . THR A 1 88 ? 8.045 1.722 -15.146 1.00 94.19 88 THR A O 1
ATOM 707 N N . ALA A 1 89 ? 8.400 -0.274 -14.171 1.00 94.31 89 ALA A N 1
ATOM 708 C CA . ALA A 1 89 ? 8.775 0.255 -12.864 1.00 94.31 89 ALA A CA 1
ATOM 709 C C . ALA A 1 89 ? 10.280 0.534 -12.842 1.00 94.31 89 ALA A C 1
ATOM 711 O O . ALA A 1 89 ? 11.080 -0.369 -13.103 1.00 94.31 89 ALA A O 1
ATOM 712 N N . LEU A 1 90 ? 10.669 1.756 -12.490 1.00 94.94 90 LEU A N 1
ATOM 713 C CA . LEU A 1 90 ? 12.057 2.162 -12.295 1.00 94.94 90 LEU A CA 1
ATOM 714 C C . LEU A 1 90 ? 12.319 2.561 -10.845 1.00 94.94 90 LEU A C 1
ATOM 716 O O . LEU A 1 90 ? 11.539 3.294 -10.248 1.00 94.94 90 LEU A O 1
ATOM 720 N N . ALA A 1 91 ? 13.475 2.175 -10.312 1.00 93.94 91 ALA A N 1
ATOM 721 C CA . ALA A 1 91 ? 14.045 2.799 -9.127 1.00 93.94 91 ALA A CA 1
ATOM 722 C C . ALA A 1 91 ? 14.920 3.984 -9.537 1.00 93.94 91 ALA A C 1
ATOM 724 O O . ALA A 1 91 ? 15.998 3.805 -10.114 1.00 93.94 91 ALA A O 1
ATOM 725 N N . VAL A 1 92 ? 14.457 5.186 -9.195 1.00 94.75 92 VAL A N 1
ATOM 726 C CA . VAL A 1 92 ? 15.048 6.468 -9.607 1.00 94.75 92 VAL A CA 1
ATOM 727 C C . VAL A 1 92 ? 15.680 7.210 -8.425 1.00 94.75 92 VAL A C 1
ATOM 729 O O . VAL A 1 92 ? 15.538 6.792 -7.271 1.00 94.75 92 VAL A O 1
ATOM 732 N N . GLY A 1 93 ? 16.427 8.282 -8.685 1.00 91.94 93 GLY A N 1
ATOM 733 C CA . GLY A 1 93 ? 17.098 9.104 -7.667 1.00 91.94 93 GLY A CA 1
ATOM 734 C C . GLY A 1 93 ? 18.610 8.896 -7.663 1.00 91.94 93 GLY A C 1
ATOM 735 O O . GLY A 1 93 ? 19.196 8.702 -8.721 1.00 91.94 93 GLY A O 1
ATOM 736 N N . SER A 1 94 ? 19.246 8.892 -6.488 1.00 89.75 94 SER A N 1
ATOM 737 C CA . SER A 1 94 ? 20.699 8.695 -6.378 1.00 89.75 94 SER A CA 1
ATOM 738 C C . SER A 1 94 ? 21.058 7.579 -5.402 1.00 89.75 94 SER A C 1
ATOM 740 O O . SER A 1 94 ? 20.475 7.464 -4.324 1.00 89.75 94 SER A O 1
ATOM 742 N N . LYS A 1 95 ? 22.061 6.770 -5.750 1.00 86.19 95 LYS A N 1
ATOM 743 C CA . LYS A 1 95 ? 22.679 5.771 -4.870 1.00 86.19 95 LYS A CA 1
ATOM 744 C C . LYS A 1 95 ? 24.185 6.012 -4.846 1.00 86.19 95 LYS A C 1
ATOM 746 O O . LYS A 1 95 ? 24.809 6.083 -5.896 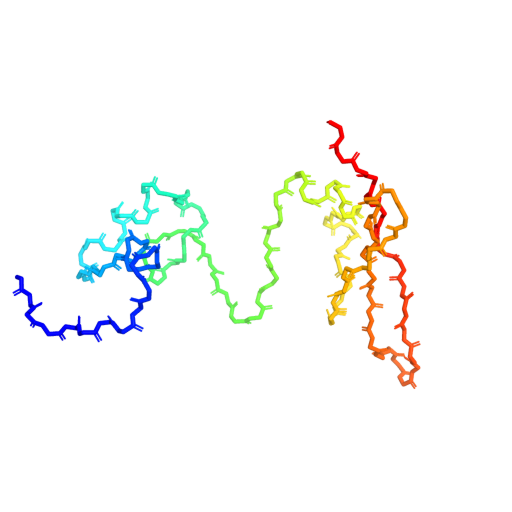1.00 86.19 95 LYS A O 1
ATOM 751 N N . ALA A 1 96 ? 24.763 6.151 -3.651 1.00 82.62 96 ALA A N 1
ATOM 752 C CA . ALA A 1 96 ? 26.198 6.411 -3.468 1.00 82.62 96 ALA A CA 1
ATOM 753 C C . ALA A 1 96 ? 26.726 7.589 -4.322 1.00 82.62 96 ALA A C 1
ATOM 755 O O . ALA A 1 96 ? 27.774 7.491 -4.952 1.00 82.62 96 ALA A O 1
ATOM 756 N N . SER A 1 97 ? 25.970 8.694 -4.352 1.00 82.25 97 SER A N 1
ATOM 757 C CA . SER A 1 97 ? 26.297 9.924 -5.098 1.00 82.25 97 SER A CA 1
ATOM 758 C C . SER A 1 97 ? 26.242 9.819 -6.629 1.00 82.25 97 SER A C 1
ATOM 760 O O . SER A 1 97 ? 26.609 10.773 -7.307 1.00 82.25 97 SER A O 1
ATOM 762 N N . SER A 1 98 ? 25.744 8.708 -7.178 1.00 87.88 98 SER A N 1
ATOM 763 C CA . SER A 1 98 ? 25.477 8.544 -8.610 1.00 87.88 98 SER A CA 1
ATOM 764 C C . SER A 1 98 ? 23.975 8.446 -8.868 1.00 87.88 98 SER A C 1
ATOM 766 O O . SER A 1 98 ? 23.247 7.858 -8.064 1.00 87.88 98 SER A O 1
ATOM 768 N N . GLU A 1 99 ? 23.508 9.048 -9.960 1.00 91.69 99 GLU A N 1
ATOM 769 C CA . GLU A 1 99 ? 22.127 8.917 -10.424 1.00 91.69 99 GLU A CA 1
ATOM 770 C C . GLU A 1 99 ? 21.808 7.447 -10.743 1.00 91.69 99 GLU A C 1
ATOM 772 O O . GLU A 1 99 ? 22.649 6.707 -11.254 1.00 91.69 99 GLU A O 1
ATOM 777 N N . ARG A 1 100 ? 20.593 7.007 -10.411 1.00 92.75 100 ARG A N 1
ATOM 778 C CA . ARG A 1 100 ? 20.092 5.660 -10.698 1.00 92.75 100 ARG A CA 1
ATOM 779 C C . ARG A 1 100 ? 18.794 5.728 -11.498 1.00 92.75 100 ARG A C 1
ATOM 781 O O . ARG A 1 100 ? 17.951 6.586 -11.244 1.00 92.75 100 ARG A O 1
ATOM 788 N N . SER A 1 101 ? 18.619 4.763 -12.395 1.00 91.56 101 SER A N 1
ATOM 789 C CA . SER A 1 101 ? 17.392 4.519 -13.165 1.00 91.56 101 SER A CA 1
ATOM 790 C C . SER A 1 101 ? 17.254 3.020 -13.466 1.00 91.56 101 SER A C 1
ATOM 792 O O . SER A 1 101 ? 17.231 2.570 -14.609 1.00 91.56 101 SER A O 1
ATOM 794 N N . ASN A 1 102 ? 17.219 2.208 -12.409 1.00 93.12 102 ASN A N 1
ATOM 795 C CA . ASN A 1 102 ? 17.249 0.751 -12.546 1.00 93.12 102 ASN A CA 1
ATOM 796 C C . ASN A 1 102 ? 15.846 0.201 -12.803 1.00 93.12 102 ASN A C 1
ATOM 798 O O . ASN A 1 102 ? 14.927 0.512 -12.048 1.00 93.12 102 ASN A O 1
ATOM 802 N N . VAL A 1 103 ? 15.691 -0.660 -13.809 1.00 93.12 103 VAL A N 1
ATOM 803 C CA . VAL A 1 103 ? 14.431 -1.374 -14.058 1.00 93.12 103 VAL A CA 1
ATOM 804 C C . VAL A 1 103 ? 14.170 -2.386 -12.946 1.00 93.12 103 VAL A C 1
ATOM 806 O O . VAL A 1 103 ? 15.041 -3.191 -12.627 1.00 93.12 103 VAL A O 1
ATOM 809 N N . ILE A 1 104 ? 12.968 -2.327 -12.373 1.00 92.56 104 ILE A N 1
ATOM 810 C CA . ILE A 1 104 ? 12.478 -3.239 -11.331 1.00 92.56 104 ILE A CA 1
ATOM 811 C C . ILE A 1 104 ? 11.563 -4.291 -11.941 1.00 92.56 104 ILE A C 1
ATOM 813 O O . ILE A 1 104 ? 11.745 -5.483 -11.721 1.00 92.56 104 ILE A O 1
ATOM 817 N N . ALA A 1 105 ? 10.618 -3.856 -12.770 1.00 93.00 105 ALA A N 1
ATOM 818 C CA . ALA A 1 105 ? 9.703 -4.748 -13.460 1.00 93.00 105 ALA A CA 1
ATOM 819 C C . ALA A 1 105 ? 9.202 -4.126 -14.759 1.00 93.00 105 ALA A C 1
ATOM 821 O O . ALA A 1 105 ? 9.171 -2.903 -14.911 1.00 93.00 105 ALA A O 1
ATOM 822 N N . ILE A 1 106 ? 8.791 -4.987 -15.685 1.00 92.69 106 ILE A N 1
ATOM 823 C CA . ILE A 1 106 ? 8.101 -4.612 -16.914 1.00 92.69 106 ILE A CA 1
ATOM 824 C C . ILE A 1 106 ? 6.786 -5.380 -16.913 1.00 92.69 106 ILE A C 1
ATOM 826 O O . ILE A 1 106 ? 6.790 -6.607 -16.876 1.00 92.69 106 ILE A O 1
ATOM 830 N N . LEU A 1 107 ? 5.682 -4.647 -16.941 1.00 90.31 107 LEU A N 1
ATOM 831 C CA . LEU A 1 107 ? 4.343 -5.186 -17.076 1.00 90.31 107 LEU A CA 1
ATOM 832 C C . LEU A 1 107 ? 3.877 -4.939 -18.499 1.00 90.31 107 LEU A C 1
ATOM 834 O O . LEU A 1 107 ? 3.795 -3.793 -18.950 1.00 90.31 107 LEU A O 1
ATOM 838 N N . ASP A 1 108 ? 3.573 -6.021 -19.196 1.00 84.88 108 ASP A N 1
ATOM 839 C CA . ASP A 1 108 ? 2.812 -5.943 -20.431 1.00 84.88 108 ASP A CA 1
ATOM 840 C C . ASP A 1 108 ? 1.342 -5.647 -20.109 1.00 84.88 108 ASP A C 1
ATOM 842 O O . ASP A 1 108 ? 0.897 -5.809 -18.969 1.00 84.88 108 ASP A O 1
ATOM 846 N N . GLU A 1 109 ? 0.601 -5.134 -21.091 1.00 71.56 109 GLU A N 1
ATOM 847 C CA . GLU A 1 109 ? -0.832 -4.899 -20.933 1.00 71.56 109 GLU A CA 1
ATOM 848 C C . GLU A 1 109 ? -1.503 -6.199 -20.464 1.00 71.56 109 GLU A C 1
ATOM 850 O O . GLU A 1 109 ? -1.364 -7.246 -21.099 1.00 71.56 109 GLU A O 1
ATOM 855 N N . PHE A 1 110 ? -2.182 -6.136 -19.316 1.00 57.62 110 PHE A N 1
ATOM 856 C CA . PHE A 1 110 ? -3.038 -7.222 -18.859 1.00 57.62 110 PHE A CA 1
ATOM 857 C C . PHE A 1 110 ? -4.192 -7.337 -19.854 1.00 57.62 110 PHE A C 1
ATOM 859 O O . PHE A 1 110 ? -5.082 -6.486 -19.860 1.00 57.62 110 PHE A O 1
ATOM 866 N N . GLY A 1 111 ? -4.123 -8.342 -20.728 1.00 46.31 111 GLY A N 1
ATOM 867 C CA . GLY A 1 111 ? -5.284 -8.820 -21.476 1.00 46.31 111 GLY A CA 1
ATOM 868 C C . GLY A 1 111 ? -6.314 -9.452 -20.552 1.00 46.31 111 GLY A C 1
ATOM 869 O O . GLY A 1 111 ? -5.895 -10.069 -19.545 1.00 46.31 111 GLY A O 1
#

Organism: Penicillium italicum (NCBI:txid40296)

Radius of gyration: 19.59 Å; chains: 1; bounding box: 52×33×46 Å

Secondary structure (DSSP, 8-state):
----------HHHHTT-----HHHHHHHHHHHS-GGGSBGGGTSSB---TTPPPPPPHHHHHHTT--SSSPPPSS-EEEEE-GGG-EEEEEEEEETTEEEEEEEEEE----

Sequence (111 aa):
MNKYIKFHNDPHTAEKIEVLIGPEVLPTLREYVDDVNIPVKFRGRLQFTNGMLPDLDDIVQQLLNSDSATPLPPGPLEWIQGPHGRRTALAVGSKASSERSNVIAILDEFG